Protein AF-A0A1Y1NEK1-F1 (afdb_monomer_lite)

pLDDT: mean 82.92, std 9.32, range [54.56, 93.94]

Secondary structure (DSSP, 8-state):
-BTTB-----SSHHHHHHHHHHHH--HHHHHHTGGGT--TTS---S----TTS----------HHHH-SHHHH--SPP-S--B-------S--TTS---SSS----------------PPPHHHHHHHHHHHHTT---------------SS--SSS------PPPS-TT--

Radius of gyration: 20.72 Å; chains: 1; bounding box: 56×34×65 Å

Structure (mmCIF, N/CA/C/O backbone):
data_AF-A0A1Y1NEK1-F1
#
_entry.id   AF-A0A1Y1NEK1-F1
#
loop_
_atom_site.group_PDB
_atom_site.id
_atom_site.type_symbol
_atom_site.label_atom_id
_atom_site.label_alt_id
_atom_site.label_comp_id
_atom_site.label_asym_id
_atom_site.label_entity_id
_atom_site.label_seq_id
_atom_site.pdbx_PDB_ins_code
_atom_site.Cartn_x
_atom_site.Cartn_y
_atom_site.Cartn_z
_atom_site.occupancy
_atom_site.B_iso_or_equiv
_atom_site.auth_seq_id
_atom_site.auth_comp_id
_atom_site.auth_asym_id
_atom_site.auth_atom_id
_atom_site.pdbx_PDB_model_num
ATOM 1 N N . GLU A 1 1 ? -5.662 -9.880 5.089 1.00 88.50 1 GLU A N 1
ATOM 2 C CA . GLU A 1 1 ? -6.793 -10.573 5.739 1.00 88.50 1 GLU A CA 1
ATOM 3 C C . GLU A 1 1 ? -6.920 -10.101 7.176 1.00 88.50 1 GLU A C 1
ATOM 5 O O . GLU A 1 1 ? -5.914 -9.738 7.784 1.00 88.50 1 GLU A O 1
ATOM 10 N N . LEU A 1 2 ? -8.144 -10.067 7.696 1.00 89.31 2 LEU A N 1
ATOM 11 C CA . LEU A 1 2 ? -8.441 -9.746 9.090 1.00 89.31 2 LEU A CA 1
ATOM 12 C C . LEU A 1 2 ? -9.336 -10.848 9.652 1.00 89.31 2 LEU A C 1
ATOM 14 O O . LEU A 1 2 ? -10.391 -11.126 9.091 1.00 89.31 2 LEU A O 1
ATOM 18 N N . GLY A 1 3 ? -8.908 -11.500 10.733 1.00 88.50 3 GLY A N 1
ATOM 19 C CA . GLY A 1 3 ? -9.665 -12.590 11.360 1.00 88.50 3 GLY A CA 1
ATOM 20 C C . GLY A 1 3 ? -9.965 -13.767 10.424 1.00 88.50 3 GLY A C 1
ATOM 21 O O . GLY A 1 3 ? -11.018 -14.378 10.551 1.00 88.50 3 GLY A O 1
ATOM 22 N N . GLY A 1 4 ? -9.081 -14.053 9.461 1.00 88.56 4 GLY A N 1
ATOM 23 C CA . GLY A 1 4 ? -9.277 -15.100 8.448 1.00 88.56 4 GLY A CA 1
ATOM 24 C C . GLY A 1 4 ? -10.199 -14.708 7.288 1.00 88.56 4 GLY A C 1
ATOM 25 O O . GLY A 1 4 ? -10.402 -15.505 6.377 1.00 88.56 4 GLY A O 1
ATOM 26 N N . GLN A 1 5 ? -10.740 -13.485 7.286 1.00 87.81 5 GLN A N 1
ATOM 27 C CA . GLN A 1 5 ? -11.521 -12.964 6.172 1.00 87.81 5 GLN A CA 1
ATOM 28 C C . GLN A 1 5 ? -10.641 -12.113 5.253 1.00 87.81 5 GLN A C 1
ATOM 30 O O . GLN A 1 5 ? -9.870 -11.247 5.688 1.00 87.81 5 GLN A O 1
ATOM 35 N N . LYS A 1 6 ? -10.782 -12.336 3.948 1.00 88.75 6 LYS A N 1
ATOM 36 C CA . LYS A 1 6 ? -10.181 -11.489 2.920 1.00 88.75 6 LYS A CA 1
ATOM 37 C C . LYS A 1 6 ? -10.863 -10.122 2.928 1.00 88.75 6 LYS A C 1
ATOM 39 O O . LYS A 1 6 ? -12.085 -10.051 2.887 1.00 88.75 6 LYS A O 1
ATOM 44 N N . VAL A 1 7 ? -10.053 -9.068 3.022 1.00 88.19 7 VAL A N 1
ATOM 45 C CA . VAL A 1 7 ? -10.512 -7.668 3.121 1.00 88.19 7 VAL A CA 1
ATOM 46 C C . VAL A 1 7 ? -10.191 -6.885 1.854 1.00 88.19 7 VAL A C 1
ATOM 48 O O . VAL A 1 7 ? -10.974 -6.041 1.445 1.00 88.19 7 VAL A O 1
ATOM 51 N N . ASP A 1 8 ? -9.040 -7.160 1.244 1.00 88.94 8 ASP A N 1
ATOM 52 C CA . ASP A 1 8 ? -8.589 -6.495 0.027 1.00 88.94 8 ASP A CA 1
ATOM 53 C C . ASP A 1 8 ? -7.605 -7.414 -0.713 1.00 88.94 8 ASP A C 1
ATOM 55 O O . ASP A 1 8 ? -6.878 -8.195 -0.083 1.00 88.94 8 ASP A O 1
ATOM 59 N N . VAL A 1 9 ? -7.596 -7.327 -2.042 1.00 88.44 9 VAL A N 1
ATOM 60 C CA . VAL A 1 9 ? -6.673 -8.023 -2.939 1.00 88.44 9 VAL A CA 1
ATOM 61 C C . VAL A 1 9 ? -6.291 -7.082 -4.070 1.00 88.44 9 VAL A C 1
ATOM 63 O O . VAL A 1 9 ? -7.136 -6.628 -4.834 1.00 88.44 9 VAL A O 1
ATOM 66 N N . CYS A 1 10 ? -4.988 -6.878 -4.238 1.00 88.06 10 CYS A N 1
ATOM 67 C CA . CYS A 1 10 ? -4.444 -6.096 -5.336 1.00 88.06 10 CYS A CA 1
ATOM 68 C C . CYS A 1 10 ? -3.619 -7.003 -6.253 1.00 88.06 10 CYS A C 1
ATOM 70 O O . CYS A 1 10 ? -2.626 -7.598 -5.828 1.00 88.06 10 CYS A O 1
ATOM 72 N N . ARG A 1 11 ? -4.048 -7.132 -7.514 1.00 87.75 11 ARG A N 1
ATOM 73 C CA . ARG A 1 11 ? -3.255 -7.769 -8.574 1.00 87.75 11 ARG A CA 1
ATOM 74 C C . ARG A 1 11 ? -2.402 -6.712 -9.263 1.00 87.75 11 ARG A C 1
ATOM 76 O O . ARG A 1 11 ? -2.873 -5.602 -9.497 1.00 87.75 11 ARG A O 1
ATOM 83 N N . ASN A 1 12 ? -1.167 -7.083 -9.603 1.00 88.19 12 ASN A N 1
ATOM 84 C CA . ASN A 1 12 ? -0.187 -6.206 -10.249 1.00 88.19 12 ASN A CA 1
ATOM 85 C C . ASN A 1 12 ? -0.087 -4.836 -9.551 1.00 88.19 12 ASN A C 1
ATOM 87 O O . ASN A 1 12 ? -0.357 -3.807 -10.176 1.00 88.19 12 ASN A O 1
ATOM 91 N N . PRO A 1 13 ? 0.274 -4.806 -8.251 1.00 89.00 13 PRO A N 1
ATOM 92 C CA . PRO A 1 13 ? 0.198 -3.595 -7.440 1.00 89.00 13 PRO A CA 1
ATOM 93 C C . PRO A 1 13 ? 1.016 -2.440 -8.022 1.00 89.00 13 PRO A C 1
ATOM 95 O O . PRO A 1 13 ? 0.566 -1.307 -7.961 1.00 89.00 13 PRO A O 1
ATOM 98 N N . GLY A 1 14 ? 2.155 -2.707 -8.672 1.00 87.75 14 GLY A N 1
ATOM 99 C CA . GLY A 1 14 ? 2.936 -1.662 -9.344 1.00 87.75 14 GLY A CA 1
ATOM 100 C C . GLY A 1 14 ? 2.145 -0.907 -10.420 1.00 87.75 14 GLY A C 1
ATOM 101 O O . GLY A 1 14 ? 2.126 0.321 -10.415 1.00 87.75 14 GLY A O 1
ATOM 102 N N . ILE A 1 15 ? 1.437 -1.622 -11.301 1.00 87.94 15 ILE A N 1
ATOM 103 C CA . ILE A 1 15 ? 0.659 -1.021 -12.398 1.00 87.94 15 ILE A CA 1
ATOM 104 C C . ILE A 1 15 ? -0.592 -0.336 -11.845 1.00 87.94 15 ILE A C 1
ATOM 106 O O . ILE A 1 15 ? -0.817 0.848 -12.099 1.00 87.94 15 ILE A O 1
ATOM 110 N N . THR A 1 16 ? -1.385 -1.061 -11.054 1.00 89.25 16 THR A N 1
ATOM 111 C CA . THR A 1 16 ? -2.653 -0.564 -10.504 1.00 89.25 16 THR A CA 1
ATOM 112 C C . THR A 1 16 ? -2.442 0.687 -9.651 1.00 89.25 16 THR A C 1
ATOM 114 O O . THR A 1 16 ? -3.124 1.696 -9.841 1.00 89.25 16 THR A O 1
ATOM 117 N N . SER A 1 17 ? -1.460 0.663 -8.746 1.00 89.12 17 SER A N 1
ATOM 118 C CA . SER A 1 17 ? -1.153 1.801 -7.882 1.00 89.12 17 SER A CA 1
ATOM 119 C C . SER A 1 17 ? -0.562 2.981 -8.657 1.00 89.12 17 SER A C 1
ATOM 121 O O . SER A 1 17 ? -0.838 4.128 -8.301 1.00 89.12 17 SER A O 1
ATOM 123 N N . SER A 1 18 ? 0.184 2.730 -9.740 1.00 88.94 18 SER A N 1
ATOM 124 C CA . SER A 1 18 ? 0.690 3.796 -10.614 1.00 88.94 18 SER A CA 1
ATOM 125 C C . SER A 1 18 ? -0.435 4.492 -11.379 1.00 88.94 18 SER A C 1
ATOM 127 O O . SER A 1 18 ? -0.510 5.719 -11.371 1.00 88.94 18 SER A O 1
ATOM 129 N N . LEU A 1 19 ? -1.351 3.731 -11.990 1.00 90.06 19 LEU A N 1
ATOM 130 C CA . LEU A 1 19 ? -2.522 4.285 -12.679 1.00 90.06 19 LEU A CA 1
ATOM 131 C C . LEU A 1 19 ? -3.396 5.104 -11.726 1.00 90.06 19 LEU A C 1
ATOM 133 O O . LEU A 1 19 ? -3.783 6.225 -12.051 1.00 90.06 19 LEU A O 1
ATOM 137 N N . LYS A 1 20 ? -3.640 4.579 -10.518 1.00 88.44 20 LYS A N 1
ATOM 138 C CA . LYS A 1 20 ? -4.310 5.323 -9.449 1.00 88.44 20 LYS A CA 1
ATOM 139 C C . LYS A 1 20 ? -3.571 6.629 -9.155 1.00 88.44 20 LYS A C 1
ATOM 141 O O . LYS A 1 20 ? -4.190 7.687 -9.164 1.00 88.44 20 LYS A O 1
ATOM 146 N N . GLY A 1 21 ? -2.254 6.562 -8.950 1.00 90.44 21 GLY A N 1
ATOM 147 C CA . GLY A 1 21 ? -1.413 7.720 -8.655 1.00 90.44 21 GLY A CA 1
ATOM 148 C C . GLY A 1 21 ? -1.533 8.835 -9.695 1.00 90.44 21 GLY A C 1
ATOM 149 O O . GLY A 1 21 ? -1.654 9.997 -9.315 1.00 90.44 21 GLY A O 1
ATOM 150 N N . TYR A 1 22 ? -1.593 8.497 -10.987 1.00 90.00 22 TYR A N 1
ATOM 151 C CA . TYR A 1 22 ? -1.719 9.488 -12.067 1.00 90.00 22 TYR A CA 1
ATOM 152 C C . TYR A 1 22 ? -3.023 10.281 -11.995 1.00 90.00 22 TYR A C 1
ATOM 154 O O . TYR A 1 22 ? -3.051 11.451 -12.364 1.00 90.00 22 TYR A O 1
ATOM 162 N N . ILE A 1 23 ? -4.094 9.644 -11.528 1.00 89.31 23 ILE A N 1
ATOM 163 C CA . ILE A 1 23 ? -5.434 10.229 -11.504 1.00 89.31 23 ILE A CA 1
ATOM 164 C C . ILE A 1 23 ? -5.713 10.907 -10.157 1.00 89.31 23 ILE A C 1
ATOM 166 O O . ILE A 1 23 ? -6.396 11.928 -10.115 1.00 89.31 23 ILE A O 1
ATOM 170 N N . SER A 1 24 ? -5.215 10.346 -9.050 1.00 89.69 24 SER A N 1
ATOM 171 C CA . SER A 1 24 ? -5.631 10.750 -7.703 1.00 89.69 24 SER A CA 1
ATOM 172 C C . SER A 1 24 ? -4.628 11.613 -6.945 1.00 89.69 24 SER A C 1
ATOM 174 O O . SER A 1 24 ? -5.021 12.263 -5.980 1.00 89.69 24 SER A O 1
ATOM 176 N N . TYR A 1 25 ? -3.337 11.585 -7.290 1.00 91.31 25 TYR A N 1
ATOM 177 C CA . TYR A 1 25 ? -2.334 12.269 -6.476 1.00 91.31 25 TYR A CA 1
ATOM 178 C C . TYR A 1 25 ? -2.336 13.778 -6.663 1.00 91.31 25 TYR A C 1
ATOM 180 O O . TYR A 1 25 ? -2.237 14.308 -7.767 1.00 91.31 25 TYR A O 1
ATOM 188 N N . THR A 1 26 ? -2.340 14.481 -5.532 1.00 92.94 26 THR A N 1
ATOM 189 C CA . THR A 1 26 ? -1.995 15.903 -5.500 1.00 92.94 26 THR A CA 1
ATOM 190 C C . THR A 1 26 ? -0.518 16.109 -5.850 1.00 92.94 26 THR A C 1
ATOM 192 O O . THR A 1 26 ? 0.303 15.198 -5.724 1.00 92.94 26 THR A O 1
ATOM 195 N N . SER A 1 27 ? -0.131 17.334 -6.225 1.00 90.31 27 SER A N 1
ATOM 196 C CA . SER A 1 27 ? 1.283 17.657 -6.490 1.00 90.31 27 SER A CA 1
ATOM 197 C C . SER A 1 27 ? 2.191 17.325 -5.295 1.00 90.31 27 SER A C 1
ATOM 199 O O . SER A 1 27 ? 3.298 16.819 -5.475 1.00 90.31 27 SER A O 1
ATOM 201 N N . THR A 1 28 ? 1.708 17.540 -4.068 1.00 91.69 28 THR A N 1
ATOM 202 C CA . THR A 1 28 ? 2.441 17.217 -2.836 1.00 91.69 28 THR A CA 1
ATOM 203 C C . THR A 1 28 ? 2.601 15.713 -2.639 1.00 91.69 28 THR A C 1
ATOM 205 O O . THR A 1 28 ? 3.702 15.256 -2.340 1.00 91.69 28 THR A O 1
ATOM 208 N N . GLU A 1 29 ? 1.536 14.931 -2.825 1.00 90.69 29 GLU A N 1
ATOM 209 C CA . GLU A 1 29 ? 1.613 13.469 -2.715 1.00 90.69 29 GLU A CA 1
ATOM 210 C C . GLU A 1 29 ? 2.513 12.875 -3.795 1.00 90.69 29 GLU A C 1
ATOM 212 O O . GLU A 1 29 ? 3.350 12.034 -3.488 1.00 90.69 29 GLU A O 1
ATOM 217 N N . SER A 1 30 ? 2.407 13.376 -5.027 1.00 89.62 30 SER A N 1
ATOM 218 C CA . SER A 1 30 ? 3.270 12.996 -6.145 1.00 89.62 30 SER A CA 1
ATOM 219 C C . SER A 1 30 ? 4.751 13.216 -5.805 1.00 89.62 30 SER A C 1
ATOM 221 O O . SER A 1 30 ? 5.550 12.286 -5.888 1.00 89.62 30 SER A O 1
ATOM 223 N N . LYS A 1 31 ? 5.122 14.400 -5.295 1.00 87.94 31 LYS A N 1
ATOM 224 C CA . LYS A 1 31 ? 6.491 14.666 -4.809 1.00 87.94 31 LYS A CA 1
ATOM 225 C C . LYS A 1 31 ? 6.899 13.717 -3.681 1.00 87.94 31 LYS A C 1
ATOM 227 O O . LYS A 1 31 ? 8.005 13.190 -3.686 1.00 87.94 31 LYS A O 1
ATOM 232 N N . GLY A 1 32 ? 5.994 13.467 -2.737 1.00 87.88 32 GLY A N 1
ATOM 233 C CA . GLY A 1 32 ? 6.234 12.571 -1.609 1.00 87.88 32 GLY A CA 1
ATOM 234 C C . GLY A 1 32 ? 6.413 11.101 -1.992 1.00 87.88 32 GLY A C 1
ATOM 235 O O . GLY A 1 32 ? 6.917 10.348 -1.171 1.00 87.88 32 GLY A O 1
ATOM 236 N N . MET A 1 33 ? 6.006 10.683 -3.195 1.00 88.50 33 MET A N 1
ATOM 237 C CA . MET A 1 33 ? 6.179 9.314 -3.696 1.00 88.50 33 MET A CA 1
ATOM 238 C C . MET A 1 33 ? 7.455 9.134 -4.527 1.00 88.50 33 MET A C 1
ATOM 240 O O . MET A 1 33 ? 7.761 8.011 -4.926 1.00 88.50 33 MET A O 1
ATOM 244 N N . GLN A 1 34 ? 8.228 10.198 -4.778 1.00 85.44 34 GLN A N 1
ATOM 245 C CA . GLN A 1 34 ? 9.429 10.123 -5.617 1.00 85.44 34 GLN A CA 1
ATOM 246 C C . GLN A 1 34 ? 10.454 9.104 -5.113 1.00 85.44 34 GLN A C 1
ATOM 248 O O . GLN A 1 34 ? 11.121 8.496 -5.938 1.00 85.44 34 GLN A O 1
ATOM 253 N N . HIS A 1 35 ? 10.551 8.842 -3.804 1.00 81.25 35 HIS A N 1
ATOM 254 C CA . HIS A 1 35 ? 11.438 7.812 -3.227 1.00 81.25 35 HIS A CA 1
ATOM 255 C C . HIS A 1 35 ? 10.985 6.364 -3.493 1.00 81.25 35 HIS A C 1
ATOM 257 O O . HIS A 1 35 ? 11.625 5.418 -3.037 1.00 81.25 35 HIS A O 1
ATOM 263 N N . LEU A 1 36 ? 9.849 6.177 -4.167 1.00 82.44 36 LEU A N 1
ATOM 264 C CA . LEU A 1 36 ? 9.334 4.880 -4.614 1.00 82.44 36 LEU A CA 1
ATOM 265 C C . LEU A 1 36 ? 9.543 4.649 -6.112 1.00 82.44 36 LEU A C 1
ATOM 267 O O . LEU A 1 36 ? 9.041 3.666 -6.647 1.00 82.44 36 LEU A O 1
ATOM 271 N N . GLY A 1 37 ? 10.239 5.554 -6.803 1.00 82.12 37 GLY A N 1
ATOM 272 C CA . GLY A 1 37 ? 10.345 5.527 -8.264 1.00 82.12 37 GLY A CA 1
ATOM 273 C C . GLY A 1 37 ? 9.171 6.192 -8.978 1.00 82.12 37 GLY A C 1
ATOM 274 O O . GLY A 1 37 ? 9.094 6.132 -10.201 1.00 82.12 37 GLY A O 1
ATOM 275 N N . TRP A 1 38 ? 8.266 6.852 -8.249 1.00 86.06 38 TRP A N 1
ATOM 276 C CA . TRP A 1 38 ? 7.189 7.628 -8.857 1.00 86.06 38 TRP A CA 1
ATOM 277 C C . TRP A 1 38 ? 7.751 8.884 -9.538 1.00 86.06 38 TRP A C 1
ATOM 279 O O . TRP A 1 38 ? 8.185 9.825 -8.870 1.00 86.06 38 TRP A O 1
ATOM 289 N N . SER A 1 39 ? 7.740 8.895 -10.871 1.00 83.38 39 SER A N 1
ATOM 290 C CA . SER A 1 39 ? 8.319 9.974 -11.676 1.00 83.38 39 SER A CA 1
ATOM 291 C C . SER A 1 39 ? 7.459 10.276 -12.912 1.00 83.38 39 SER A C 1
ATOM 293 O O . SER A 1 39 ? 7.799 9.874 -14.022 1.00 83.38 39 SER A O 1
ATOM 295 N N . PRO A 1 40 ? 6.322 10.977 -12.750 1.00 81.25 40 PRO A N 1
ATOM 296 C CA . PRO A 1 40 ? 5.401 11.258 -13.855 1.00 81.25 40 PRO A CA 1
ATOM 297 C C . PRO A 1 40 ? 5.997 12.186 -14.930 1.00 81.25 40 PRO A C 1
ATOM 299 O O . PRO A 1 40 ? 5.451 12.281 -16.024 1.00 81.25 40 PRO A O 1
ATOM 302 N N . THR A 1 41 ? 7.106 12.873 -14.630 1.00 78.06 41 THR A N 1
ATOM 303 C CA . THR A 1 41 ? 7.796 13.814 -15.528 1.00 78.06 41 THR A CA 1
ATOM 304 C C . THR A 1 41 ? 9.211 13.365 -15.922 1.00 78.06 41 THR A C 1
ATOM 306 O O . THR A 1 41 ? 9.971 14.182 -16.426 1.00 78.06 41 THR A O 1
ATOM 309 N N . ASN A 1 42 ? 9.556 12.077 -15.752 1.00 64.31 42 ASN A N 1
ATOM 310 C CA . ASN A 1 42 ? 10.840 11.472 -16.158 1.00 64.31 42 ASN A CA 1
ATOM 311 C C . ASN A 1 42 ? 12.101 12.094 -15.516 1.00 64.31 42 ASN A C 1
ATOM 313 O O . ASN A 1 42 ? 13.052 12.437 -16.214 1.00 64.31 42 ASN A O 1
ATOM 317 N N . GLU A 1 43 ? 12.147 12.198 -14.186 1.00 56.91 43 GLU A N 1
ATOM 318 C CA . GLU A 1 43 ? 13.273 12.835 -13.477 1.00 56.91 43 GLU A CA 1
ATOM 319 C C . GLU A 1 43 ? 13.954 12.003 -12.376 1.00 56.91 43 GLU A C 1
ATOM 321 O O . GLU A 1 43 ? 14.820 12.533 -11.684 1.00 56.91 43 GLU A O 1
ATOM 326 N N . SER A 1 44 ? 13.663 10.709 -12.177 1.00 54.56 44 SER A N 1
ATOM 327 C CA . SER A 1 44 ? 14.426 9.972 -11.150 1.00 54.56 44 SER A CA 1
ATOM 328 C C . SER A 1 44 ? 14.557 8.463 -11.339 1.00 54.56 44 SER A C 1
ATOM 330 O O . SER A 1 44 ? 13.607 7.693 -11.217 1.00 54.56 44 SER A O 1
ATOM 332 N N . VAL A 1 45 ? 15.809 8.037 -11.517 1.00 58.44 45 VAL A N 1
ATOM 333 C CA . VAL A 1 45 ? 16.272 6.675 -11.236 1.00 58.44 45 VAL A CA 1
ATOM 334 C C . VAL A 1 45 ? 16.494 6.566 -9.724 1.00 58.44 45 VAL A C 1
ATOM 336 O O . VAL A 1 45 ? 17.199 7.391 -9.148 1.00 58.44 45 VAL A O 1
ATOM 339 N N . GLN A 1 46 ? 15.893 5.570 -9.064 1.00 63.50 46 GLN A N 1
ATOM 340 C CA . GLN A 1 46 ? 16.036 5.393 -7.607 1.00 63.50 46 GLN A CA 1
ATOM 341 C C . GLN A 1 46 ? 17.450 4.985 -7.197 1.00 63.50 46 GLN A C 1
ATOM 343 O O . GLN A 1 46 ? 17.972 5.434 -6.180 1.00 63.50 46 GLN A O 1
ATOM 348 N N . VAL A 1 47 ? 18.058 4.098 -7.981 1.00 69.94 47 VAL A N 1
ATOM 349 C CA . VAL A 1 47 ? 19.382 3.544 -7.719 1.00 69.94 47 VAL A CA 1
ATOM 350 C C . VAL A 1 47 ? 20.077 3.377 -9.054 1.00 69.94 47 VAL A C 1
ATOM 352 O O . VAL A 1 47 ? 19.595 2.638 -9.908 1.00 69.94 47 VAL A O 1
ATOM 355 N N . ASP A 1 48 ? 21.214 4.044 -9.220 1.00 69.94 48 ASP A N 1
ATOM 356 C CA . ASP A 1 48 ? 22.101 3.770 -10.342 1.00 69.94 48 ASP A CA 1
ATOM 357 C C . ASP A 1 48 ? 23.002 2.573 -9.997 1.00 69.94 48 ASP A C 1
ATOM 359 O O . ASP A 1 48 ? 23.708 2.562 -8.975 1.00 69.94 48 ASP A O 1
ATOM 363 N N . TYR A 1 49 ? 22.936 1.539 -10.833 1.00 69.19 49 TYR A N 1
ATOM 364 C CA . TYR A 1 49 ? 23.741 0.330 -10.727 1.00 69.19 49 TYR A CA 1
ATOM 365 C C . TYR A 1 49 ? 24.667 0.230 -11.937 1.00 69.19 49 TYR A C 1
ATOM 367 O O . TYR A 1 49 ? 24.229 0.188 -13.084 1.00 69.19 49 TYR A O 1
ATOM 375 N N . ASN A 1 50 ? 25.964 0.105 -11.666 1.00 67.56 50 ASN A N 1
ATOM 376 C CA . ASN A 1 50 ? 26.981 -0.167 -12.673 1.00 67.56 50 ASN A CA 1
ATOM 377 C C . ASN A 1 50 ? 27.733 -1.435 -12.265 1.00 67.56 50 ASN A C 1
ATOM 379 O O . ASN A 1 50 ? 28.057 -1.592 -11.090 1.00 67.56 50 ASN A O 1
ATOM 383 N N . LYS A 1 51 ? 28.073 -2.299 -13.228 1.00 65.12 51 LYS A N 1
ATOM 384 C CA . LYS A 1 51 ? 28.863 -3.527 -13.021 1.00 65.12 51 LYS A CA 1
ATOM 385 C C . LYS A 1 51 ? 30.224 -3.280 -12.344 1.00 65.12 51 LYS A C 1
ATOM 387 O O . LYS A 1 51 ? 30.805 -4.214 -11.797 1.00 65.12 51 LYS A O 1
ATOM 392 N N . SER A 1 52 ? 30.733 -2.043 -12.346 1.00 69.31 52 SER A N 1
ATOM 393 C CA . SER A 1 52 ? 31.915 -1.642 -11.566 1.00 69.31 52 SER A CA 1
ATOM 394 C C . SER A 1 52 ? 31.670 -1.587 -10.047 1.00 69.31 52 SER A C 1
ATOM 396 O O . SER A 1 52 ? 32.601 -1.795 -9.272 1.00 69.31 52 SER A O 1
ATOM 398 N N . ASN A 1 53 ? 30.423 -1.372 -9.612 1.00 62.88 53 ASN A N 1
ATOM 399 C CA . ASN A 1 53 ? 29.968 -1.413 -8.223 1.00 62.88 53 ASN A CA 1
ATOM 400 C C . ASN A 1 53 ? 29.227 -2.731 -7.967 1.00 62.88 53 ASN A C 1
ATOM 402 O O . ASN A 1 53 ? 28.054 -2.881 -8.298 1.00 62.88 53 ASN A O 1
ATOM 406 N N . LYS A 1 54 ? 29.923 -3.693 -7.358 1.00 71.69 54 LYS A N 1
ATOM 407 C CA . LYS A 1 54 ? 29.476 -5.091 -7.245 1.00 71.69 54 LYS A CA 1
ATOM 408 C C . LYS A 1 54 ? 28.167 -5.300 -6.466 1.00 71.69 54 LYS A C 1
ATOM 410 O O . LYS A 1 54 ? 27.527 -6.323 -6.677 1.00 71.69 54 LYS A O 1
ATOM 415 N N . GLU A 1 55 ? 27.747 -4.353 -5.624 1.00 79.19 55 GLU A N 1
ATOM 416 C CA . GLU A 1 55 ? 26.486 -4.428 -4.875 1.00 79.19 55 GLU A CA 1
ATOM 417 C C . GLU A 1 55 ? 25.974 -3.027 -4.496 1.00 79.19 55 GLU A C 1
ATOM 419 O O . GLU A 1 55 ? 26.756 -2.115 -4.205 1.00 79.19 55 GLU A O 1
ATOM 424 N N . LYS A 1 56 ? 24.650 -2.842 -4.506 1.00 83.62 56 LYS A N 1
ATOM 425 C CA . LYS A 1 56 ? 23.967 -1.634 -4.031 1.00 83.62 56 LYS A CA 1
ATOM 426 C C . LYS A 1 56 ? 22.789 -2.043 -3.160 1.00 83.62 56 LYS A C 1
ATOM 428 O O . LYS A 1 56 ? 22.068 -2.982 -3.484 1.00 83.62 56 LYS A O 1
ATOM 433 N N . HIS A 1 57 ? 22.573 -1.295 -2.087 1.00 84.81 57 HIS A N 1
ATOM 434 C CA . HIS A 1 57 ? 21.430 -1.485 -1.207 1.00 84.81 57 HIS A CA 1
ATOM 435 C C . HIS A 1 57 ? 20.472 -0.313 -1.344 1.00 84.81 57 HIS A C 1
ATOM 437 O O . HIS A 1 57 ? 20.895 0.836 -1.481 1.00 84.81 57 HIS A O 1
ATOM 443 N N . PHE A 1 58 ? 19.182 -0.608 -1.259 1.00 85.06 58 PHE A N 1
ATOM 444 C CA . PHE A 1 58 ? 18.137 0.400 -1.205 1.00 85.06 58 PHE A CA 1
ATOM 445 C C . PHE A 1 58 ? 17.097 0.024 -0.159 1.00 85.06 58 PHE A C 1
ATOM 447 O O . PHE A 1 58 ? 17.019 -1.111 0.312 1.00 85.06 58 PHE A O 1
ATOM 454 N N . THR A 1 59 ? 16.306 1.004 0.252 1.00 88.00 59 THR A N 1
ATOM 455 C CA . THR A 1 59 ? 15.186 0.801 1.165 1.00 88.00 59 THR A CA 1
ATOM 456 C C . THR A 1 59 ? 14.046 1.683 0.705 1.00 88.00 59 THR A C 1
ATOM 458 O O . THR A 1 59 ? 14.227 2.879 0.504 1.00 88.00 59 THR A O 1
ATOM 461 N N . VAL A 1 60 ? 12.870 1.081 0.556 1.00 87.56 60 VAL A N 1
ATOM 462 C CA . VAL A 1 60 ? 11.648 1.772 0.151 1.00 87.56 60 VAL A CA 1
ATOM 463 C C . VAL A 1 60 ? 10.585 1.619 1.229 1.00 87.56 60 VAL A C 1
ATOM 465 O O . VAL A 1 60 ? 10.506 0.597 1.911 1.00 87.56 60 VAL A O 1
ATOM 468 N N . CYS A 1 61 ? 9.761 2.651 1.390 1.00 90.06 61 CYS A N 1
ATOM 469 C CA . CYS A 1 61 ? 8.634 2.652 2.316 1.00 90.06 61 CYS A CA 1
ATOM 470 C C . CYS A 1 61 ? 7.364 2.988 1.542 1.00 90.06 61 CYS A C 1
ATOM 472 O O . CYS A 1 61 ? 7.136 4.154 1.207 1.00 90.06 61 CYS A O 1
ATOM 474 N N . ILE A 1 62 ? 6.572 1.960 1.236 1.00 90.81 62 ILE A N 1
ATOM 475 C CA . ILE A 1 62 ? 5.353 2.090 0.439 1.00 90.81 62 ILE A CA 1
ATOM 476 C C . ILE A 1 62 ? 4.159 2.281 1.386 1.00 90.81 62 ILE A C 1
ATOM 478 O O . ILE A 1 62 ? 3.898 1.399 2.211 1.00 90.81 62 ILE A O 1
ATOM 482 N N . PRO A 1 63 ? 3.411 3.397 1.296 1.00 91.75 63 PRO A N 1
ATOM 483 C CA . PRO A 1 63 ? 2.189 3.566 2.072 1.00 91.75 63 PRO A CA 1
ATOM 484 C C . PRO A 1 63 ? 1.165 2.486 1.717 1.00 91.75 63 PRO A C 1
ATOM 486 O O . PRO A 1 63 ? 0.868 2.280 0.544 1.00 91.75 63 PRO A O 1
ATOM 489 N N . LEU A 1 64 ? 0.545 1.847 2.712 1.00 90.81 64 LEU A N 1
ATOM 490 C CA . LEU A 1 64 ? -0.448 0.797 2.444 1.00 90.81 64 LEU A CA 1
ATOM 491 C C . LEU A 1 64 ? -1.656 1.311 1.646 1.00 90.81 64 LEU A C 1
ATOM 493 O O . LEU A 1 64 ? -2.160 0.578 0.803 1.00 90.81 64 LEU A O 1
ATOM 497 N N . LYS A 1 65 ? -2.049 2.584 1.823 1.00 89.31 65 LYS A N 1
ATOM 498 C CA . LYS A 1 65 ? -3.099 3.255 1.024 1.00 89.31 65 LYS A CA 1
ATOM 499 C C . LYS A 1 65 ? -2.783 3.354 -0.477 1.00 89.31 65 LYS A C 1
ATOM 501 O O . LYS A 1 65 ? -3.674 3.608 -1.288 1.00 89.31 65 LYS A O 1
ATOM 506 N N . HIS A 1 66 ? -1.508 3.211 -0.848 1.00 89.06 66 HIS A N 1
ATOM 507 C CA . HIS A 1 66 ? -1.093 3.191 -2.247 1.00 89.06 66 HIS A CA 1
ATOM 508 C C . HIS A 1 66 ? -1.491 1.872 -2.916 1.00 89.06 66 HIS A C 1
ATOM 510 O O . HIS A 1 66 ? -1.906 1.879 -4.071 1.00 89.06 66 HIS A O 1
ATOM 516 N N . ILE A 1 67 ? -1.403 0.759 -2.181 1.00 89.94 67 ILE A N 1
ATOM 517 C CA . ILE A 1 67 ? -1.630 -0.601 -2.691 1.00 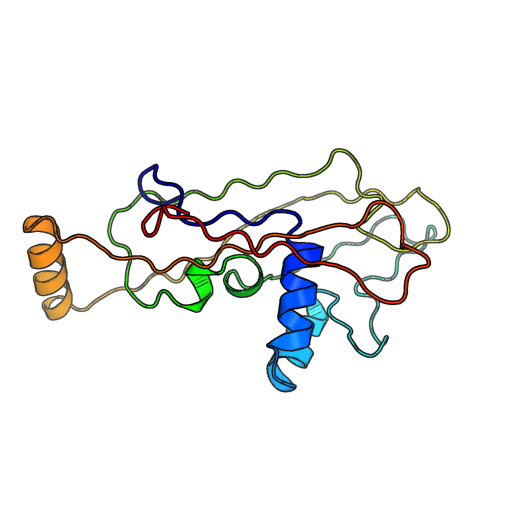89.94 67 ILE A CA 1
ATOM 518 C C . ILE A 1 67 ? -3.065 -1.073 -2.430 1.00 89.94 67 ILE A C 1
ATOM 520 O O . ILE A 1 67 ? -3.686 -1.657 -3.313 1.00 89.94 67 ILE A O 1
ATOM 524 N N . PHE A 1 68 ? -3.575 -0.829 -1.223 1.00 88.94 68 PHE A N 1
ATOM 525 C CA . PHE A 1 68 ? -4.849 -1.350 -0.734 1.00 88.94 68 PHE A CA 1
ATOM 526 C C . PHE A 1 68 ? -5.874 -0.223 -0.614 1.00 88.94 68 PHE A C 1
ATOM 528 O O . PHE A 1 68 ? -5.639 0.771 0.081 1.00 88.94 68 PHE A O 1
ATOM 535 N N . GLY A 1 69 ? -7.025 -0.396 -1.262 1.00 86.69 69 GLY A N 1
ATOM 536 C CA . GLY A 1 69 ? -8.148 0.532 -1.183 1.00 86.69 69 GLY A CA 1
ATOM 537 C C . GLY A 1 69 ? -8.757 0.577 0.217 1.00 86.69 69 GLY A C 1
ATOM 538 O O . GLY A 1 69 ? -9.086 1.655 0.706 1.00 86.69 69 GLY A O 1
ATOM 539 N N . SER A 1 70 ? -8.810 -0.557 0.925 1.00 87.38 70 SER A N 1
ATOM 540 C CA . SER A 1 70 ? -9.349 -0.589 2.293 1.00 87.38 70 SER A CA 1
ATOM 541 C C . SER A 1 70 ? -8.565 0.319 3.250 1.00 87.38 70 SER A C 1
ATOM 543 O O . SER A 1 70 ? -9.130 0.885 4.180 1.00 87.38 70 SER A O 1
ATOM 545 N N . MET A 1 71 ? -7.259 0.490 3.016 1.00 89.06 71 MET A N 1
ATOM 546 C CA . MET A 1 71 ? -6.358 1.296 3.854 1.00 89.06 71 MET A CA 1
ATOM 547 C C . MET A 1 71 ? -6.414 2.797 3.541 1.00 89.06 71 MET A C 1
ATOM 549 O O . MET A 1 71 ? -5.777 3.595 4.226 1.00 89.06 71 MET A O 1
ATOM 553 N N . GLU A 1 72 ? -7.145 3.189 2.501 1.00 87.06 72 GLU A N 1
ATOM 554 C CA . GLU A 1 72 ? -7.386 4.587 2.154 1.00 87.06 72 GLU A CA 1
ATOM 555 C C . GLU A 1 72 ? -8.603 5.155 2.892 1.00 87.06 72 GLU A C 1
ATOM 557 O O . GLU A 1 72 ? -8.561 6.284 3.384 1.00 87.06 72 GLU A O 1
ATOM 562 N N . ASP A 1 73 ? -9.668 4.359 3.013 1.00 85.88 73 ASP A N 1
ATOM 563 C CA . ASP A 1 73 ? -10.950 4.824 3.550 1.00 85.88 73 ASP A CA 1
ATOM 564 C C . ASP A 1 73 ? -11.193 4.420 5.004 1.00 85.88 73 ASP A C 1
ATOM 566 O O . ASP A 1 73 ? -11.918 5.105 5.732 1.00 85.88 73 ASP A O 1
ATOM 570 N N . TYR A 1 74 ? -10.620 3.301 5.450 1.00 89.31 74 TYR A N 1
ATOM 571 C CA . TYR A 1 74 ? -10.899 2.779 6.778 1.00 89.31 74 TYR A CA 1
ATOM 572 C C . TYR A 1 74 ? -10.173 3.583 7.865 1.00 89.31 74 TYR A C 1
ATOM 574 O O . TYR A 1 74 ? -8.946 3.611 7.941 1.00 89.31 74 TYR A O 1
ATOM 582 N N . ARG A 1 75 ? -10.952 4.232 8.739 1.00 87.19 75 ARG A N 1
ATOM 583 C CA . ARG A 1 75 ? -10.454 5.117 9.813 1.00 87.19 75 ARG A CA 1
ATOM 584 C C . ARG A 1 75 ? -10.726 4.602 11.228 1.00 87.19 75 ARG A C 1
ATOM 586 O O . ARG A 1 75 ? -10.466 5.312 12.194 1.00 87.19 75 ARG A O 1
ATOM 593 N N . GLN A 1 76 ? -11.304 3.410 11.362 1.00 86.75 76 GLN A N 1
ATOM 594 C CA . GLN A 1 76 ? -11.685 2.852 12.661 1.00 86.75 76 GLN A CA 1
ATOM 595 C C . GLN A 1 76 ? -10.557 1.988 13.244 1.00 86.75 76 GLN A C 1
ATOM 597 O O . GLN A 1 76 ? -9.661 1.539 12.533 1.00 86.75 76 GLN A O 1
ATOM 602 N N . VAL A 1 77 ? -10.585 1.745 14.554 1.00 86.88 77 VAL A N 1
ATOM 603 C CA . VAL A 1 77 ? -9.594 0.884 15.219 1.00 86.88 77 VAL A CA 1
ATOM 604 C C . VAL A 1 77 ? -9.997 -0.580 15.062 1.00 86.88 77 VAL A C 1
ATOM 606 O O . VAL A 1 77 ? -11.161 -0.935 15.233 1.00 86.88 77 VAL A O 1
ATOM 609 N N . ILE A 1 78 ? -9.027 -1.437 14.755 1.00 88.12 78 ILE A N 1
ATOM 610 C CA . ILE A 1 78 ? -9.190 -2.893 14.768 1.00 88.12 78 ILE A CA 1
ATOM 611 C C . ILE A 1 78 ? -8.665 -3.406 16.110 1.00 88.12 78 ILE A C 1
ATOM 613 O O . ILE A 1 78 ? -7.502 -3.180 16.440 1.00 88.12 78 ILE A O 1
ATOM 617 N N . VAL A 1 79 ? -9.505 -4.098 16.881 1.00 87.06 79 VAL A N 1
ATOM 618 C CA . VAL A 1 79 ? -9.153 -4.581 18.225 1.00 87.06 79 VAL A CA 1
ATOM 619 C C . VAL A 1 79 ? -9.092 -6.096 18.244 1.00 87.06 79 VAL A C 1
ATOM 621 O O . VAL A 1 79 ? -10.047 -6.746 17.839 1.00 87.06 79 VAL A O 1
ATOM 624 N N . ASN A 1 80 ? -7.991 -6.646 18.759 1.00 83.88 80 ASN A N 1
ATOM 625 C CA . ASN A 1 80 ? -7.821 -8.082 19.006 1.00 83.88 80 ASN A CA 1
ATOM 626 C C . ASN A 1 80 ? -8.140 -8.988 17.795 1.00 83.88 80 ASN A C 1
ATOM 628 O O . ASN A 1 80 ? -8.578 -10.124 17.952 1.00 83.88 80 ASN A O 1
ATOM 632 N N . MET A 1 81 ? -7.929 -8.484 16.576 1.00 87.06 81 MET A N 1
ATOM 633 C CA . MET A 1 81 ? -8.094 -9.263 15.349 1.00 87.06 81 MET A CA 1
ATOM 634 C C . MET A 1 81 ? -6.727 -9.646 14.802 1.00 87.06 81 MET A C 1
ATOM 636 O O . MET A 1 81 ? -5.844 -8.796 14.670 1.00 87.06 81 MET A O 1
ATOM 640 N N . ARG A 1 82 ? -6.577 -10.919 14.426 1.00 90.44 82 ARG A N 1
ATOM 641 C CA . ARG A 1 82 ? -5.412 -11.399 13.676 1.00 90.44 82 ARG A CA 1
ATOM 642 C C . ARG A 1 82 ? -5.350 -10.678 12.332 1.00 90.44 82 ARG A C 1
ATOM 644 O O . ARG A 1 82 ? -6.357 -10.613 11.629 1.00 90.44 82 ARG A O 1
ATOM 651 N N . GLN A 1 83 ? -4.181 -10.153 11.988 1.00 90.50 83 GLN A N 1
ATOM 652 C CA . GLN A 1 83 ? -3.956 -9.430 10.742 1.00 90.50 83 GLN A CA 1
ATOM 653 C C . GLN A 1 83 ? -2.880 -10.143 9.932 1.00 90.50 83 GLN A C 1
ATOM 655 O O . GLN A 1 83 ? -1.823 -10.471 10.470 1.00 90.50 83 GLN A O 1
ATOM 660 N N . GLU A 1 84 ? -3.146 -10.375 8.651 1.00 92.12 84 GLU A N 1
ATOM 661 C CA . GLU A 1 84 ? -2.238 -11.117 7.778 1.00 92.12 84 GLU A CA 1
ATOM 662 C C . GLU A 1 84 ? -2.079 -10.424 6.432 1.00 92.12 84 GLU A C 1
ATOM 664 O O . GLU A 1 84 ? -3.053 -9.960 5.832 1.00 92.12 84 GLU A O 1
ATOM 669 N N . MET A 1 85 ? -0.842 -10.382 5.943 1.00 90.75 85 MET A N 1
ATOM 670 C CA . MET A 1 85 ? -0.504 -9.870 4.623 1.00 90.75 85 MET A CA 1
ATOM 671 C C . MET A 1 85 ? 0.247 -10.950 3.859 1.00 90.75 85 MET A C 1
ATOM 673 O O . MET A 1 85 ? 1.310 -11.395 4.287 1.00 90.75 85 MET A O 1
ATOM 677 N N . VAL A 1 86 ? -0.316 -11.355 2.725 1.00 91.69 86 VAL A N 1
ATOM 678 C CA . VAL A 1 86 ? 0.298 -12.328 1.823 1.00 91.69 86 VAL A CA 1
ATOM 679 C C . VAL A 1 86 ? 0.864 -11.572 0.632 1.00 91.69 86 VAL A C 1
ATOM 681 O O . VAL A 1 86 ? 0.143 -10.836 -0.038 1.00 91.69 86 VAL A O 1
ATOM 684 N N . LEU A 1 87 ? 2.159 -11.753 0.379 1.00 91.38 87 LEU A N 1
ATOM 685 C CA . LEU A 1 87 ? 2.853 -11.192 -0.775 1.00 91.38 87 LEU A CA 1
ATOM 686 C C . LEU A 1 87 ? 3.269 -12.334 -1.696 1.00 91.38 87 LEU A C 1
ATOM 688 O O . LEU A 1 87 ? 3.873 -13.307 -1.250 1.00 91.38 87 LEU A O 1
ATOM 692 N N . ILE A 1 88 ? 2.952 -12.200 -2.980 1.00 91.56 88 ILE A N 1
ATOM 693 C CA . ILE A 1 88 ? 3.325 -13.165 -4.013 1.00 91.56 88 ILE A CA 1
ATOM 694 C C . ILE A 1 88 ? 4.313 -12.464 -4.939 1.00 91.56 88 ILE A C 1
ATOM 696 O O . ILE A 1 88 ? 3.964 -11.476 -5.581 1.00 91.56 88 ILE A O 1
ATOM 700 N N . ARG A 1 89 ? 5.552 -12.960 -4.983 1.00 89.19 89 ARG A N 1
ATOM 701 C CA . ARG A 1 89 ? 6.601 -12.461 -5.878 1.00 89.19 89 ARG A CA 1
ATOM 702 C C . ARG A 1 89 ? 6.642 -13.318 -7.140 1.00 89.19 89 ARG A C 1
ATOM 704 O O . ARG A 1 89 ? 6.529 -14.542 -7.056 1.00 89.19 89 ARG A O 1
ATOM 711 N N . ALA A 1 90 ? 6.820 -12.681 -8.293 1.00 88.25 90 ALA A N 1
ATOM 712 C CA . ALA A 1 90 ? 7.092 -13.383 -9.538 1.00 88.25 90 ALA A CA 1
ATOM 713 C C . ALA A 1 90 ? 8.421 -14.159 -9.460 1.00 88.25 90 ALA A C 1
ATOM 715 O O . ALA A 1 90 ? 9.276 -13.902 -8.615 1.00 88.25 90 ALA A O 1
ATOM 716 N N . ARG A 1 91 ? 8.604 -15.129 -10.360 1.00 87.19 91 ARG A N 1
ATOM 717 C CA . ARG A 1 91 ? 9.843 -15.923 -10.432 1.00 87.19 91 ARG A CA 1
ATOM 718 C C . ARG A 1 91 ? 11.027 -15.136 -11.019 1.00 87.19 91 ARG A C 1
ATOM 720 O O . ARG A 1 91 ? 12.166 -15.550 -10.840 1.00 87.19 91 ARG A O 1
ATOM 727 N N . SER A 1 92 ? 10.743 -14.053 -11.738 1.00 86.38 92 SER A N 1
ATOM 728 C CA . SER A 1 92 ? 11.707 -13.190 -12.426 1.00 86.38 92 SER A CA 1
ATOM 729 C C . SER A 1 92 ? 11.531 -11.749 -11.953 1.00 86.38 92 SER A C 1
ATOM 731 O O . SER A 1 92 ? 10.403 -11.350 -11.681 1.00 86.38 92 SER A O 1
ATOM 733 N N . ASP A 1 93 ? 12.629 -10.990 -11.916 1.00 84.81 93 ASP A N 1
ATOM 734 C CA . ASP A 1 93 ? 12.664 -9.557 -11.576 1.00 84.81 93 ASP A CA 1
ATOM 735 C C . ASP A 1 93 ? 12.868 -8.667 -12.813 1.00 84.81 93 ASP A C 1
ATOM 737 O O . ASP A 1 93 ? 13.272 -7.510 -12.710 1.00 84.81 93 ASP A O 1
ATOM 741 N N . SER A 1 94 ? 12.650 -9.218 -14.007 1.00 82.88 94 SER A N 1
ATOM 742 C CA . SER A 1 94 ? 12.868 -8.535 -15.289 1.00 82.88 94 SER A CA 1
ATOM 743 C C . SER A 1 94 ? 12.037 -7.259 -15.467 1.00 82.88 94 SER A C 1
ATOM 745 O O . SER A 1 94 ? 12.384 -6.420 -16.286 1.00 82.88 94 SER A O 1
ATOM 747 N N . ASP A 1 95 ? 10.940 -7.121 -14.725 1.00 80.38 95 ASP A N 1
ATOM 748 C CA . ASP A 1 95 ? 10.052 -5.955 -14.702 1.00 80.38 95 ASP A CA 1
ATOM 749 C C . ASP A 1 95 ? 10.396 -4.940 -13.594 1.00 80.38 95 ASP A C 1
ATOM 751 O O . ASP A 1 95 ? 9.751 -3.899 -13.486 1.00 80.38 95 ASP A O 1
ATOM 755 N N . CYS A 1 96 ? 11.408 -5.216 -12.768 1.00 79.69 96 CYS A N 1
ATOM 756 C CA . CYS A 1 96 ? 11.751 -4.395 -11.606 1.00 79.69 96 CYS A CA 1
ATOM 757 C C . CYS A 1 96 ? 12.874 -3.374 -11.864 1.00 79.69 96 CYS A C 1
ATOM 759 O O . CYS A 1 96 ? 13.160 -2.555 -10.990 1.00 79.69 96 CYS A O 1
ATOM 761 N N . TYR A 1 97 ? 13.537 -3.416 -13.023 1.00 80.69 97 TYR A N 1
ATOM 762 C CA . TYR A 1 97 ? 14.623 -2.499 -13.378 1.00 80.69 97 TYR A CA 1
ATOM 763 C C . TYR A 1 97 ? 14.674 -2.226 -14.884 1.00 80.69 97 TYR A C 1
ATOM 765 O O . TYR A 1 97 ? 14.160 -2.992 -15.693 1.00 80.69 97 TYR A O 1
ATOM 773 N N . ILE A 1 98 ? 15.333 -1.129 -15.260 1.00 77.62 98 ILE A N 1
ATOM 774 C CA . ILE A 1 98 ? 15.633 -0.782 -16.652 1.00 77.62 98 ILE A CA 1
ATOM 775 C C . ILE A 1 98 ? 17.155 -0.784 -16.795 1.00 77.62 98 ILE A C 1
ATOM 777 O O . ILE A 1 98 ? 17.845 -0.089 -16.052 1.00 77.62 98 ILE A O 1
ATOM 781 N N . GLY A 1 99 ? 17.691 -1.573 -17.726 1.00 76.50 99 GLY A N 1
ATOM 782 C CA . GLY A 1 99 ? 19.133 -1.697 -17.927 1.00 76.50 99 GLY A CA 1
ATOM 783 C C . GLY A 1 99 ? 19.495 -2.228 -19.310 1.00 76.50 99 GLY A C 1
ATOM 784 O O . GLY A 1 99 ? 18.658 -2.765 -20.028 1.00 76.50 99 GLY A O 1
ATOM 785 N N . THR A 1 100 ? 20.762 -2.073 -19.691 1.00 69.38 100 THR A N 1
ATOM 786 C CA . THR A 1 100 ? 21.297 -2.543 -20.981 1.00 69.38 100 THR A CA 1
ATOM 787 C C . THR A 1 100 ? 21.575 -4.050 -21.016 1.00 69.38 100 THR A C 1
ATOM 789 O O . THR A 1 100 ? 21.807 -4.594 -22.092 1.00 69.38 100 THR A O 1
ATOM 792 N N . ALA A 1 101 ? 21.547 -4.731 -19.865 1.00 65.25 101 ALA A N 1
ATOM 793 C CA . ALA A 1 101 ? 21.730 -6.176 -19.742 1.00 65.25 101 ALA A CA 1
ATOM 794 C C . ALA A 1 101 ? 20.796 -6.764 -18.670 1.00 65.25 101 ALA A C 1
ATOM 796 O O . ALA A 1 101 ? 20.551 -6.122 -17.647 1.00 65.25 101 ALA A O 1
ATOM 797 N N . ASN A 1 102 ? 20.340 -8.003 -18.875 1.00 65.38 102 ASN A N 1
ATOM 798 C CA . ASN A 1 102 ? 19.423 -8.732 -17.982 1.00 65.38 102 ASN A CA 1
ATOM 799 C C . ASN A 1 102 ? 20.142 -9.403 -16.794 1.00 65.38 102 ASN A C 1
ATOM 801 O O . ASN A 1 102 ? 19.808 -10.521 -16.404 1.00 65.38 102 ASN A O 1
ATOM 805 N N . ASP A 1 103 ? 21.149 -8.738 -16.232 1.00 69.88 103 ASP A N 1
ATOM 806 C CA . ASP A 1 103 ? 22.089 -9.375 -15.300 1.00 69.88 103 ASP A CA 1
ATOM 807 C C . ASP A 1 103 ? 21.918 -8.896 -13.851 1.00 69.88 103 ASP A C 1
ATOM 809 O O . ASP A 1 103 ? 22.656 -9.329 -12.965 1.00 69.88 103 ASP A O 1
ATOM 813 N N . ALA A 1 104 ? 20.986 -7.975 -13.590 1.00 75.88 104 ALA A N 1
ATOM 814 C CA . ALA A 1 104 ? 20.740 -7.494 -12.238 1.00 75.88 104 ALA A CA 1
ATOM 815 C C . ALA A 1 104 ? 19.845 -8.484 -11.480 1.00 75.88 104 ALA A C 1
ATOM 817 O O . ALA A 1 104 ? 18.770 -8.861 -11.946 1.00 75.88 104 ALA A O 1
ATOM 818 N N . VAL A 1 105 ? 20.294 -8.886 -10.290 1.00 80.94 105 VAL A N 1
ATOM 819 C CA . VAL A 1 105 ? 19.543 -9.749 -9.372 1.00 80.94 105 VAL A CA 1
ATOM 820 C C . VAL A 1 105 ? 19.119 -8.915 -8.174 1.00 80.94 105 VAL A C 1
ATOM 822 O O . VAL A 1 105 ? 19.965 -8.342 -7.487 1.00 80.94 105 VAL A O 1
ATOM 825 N N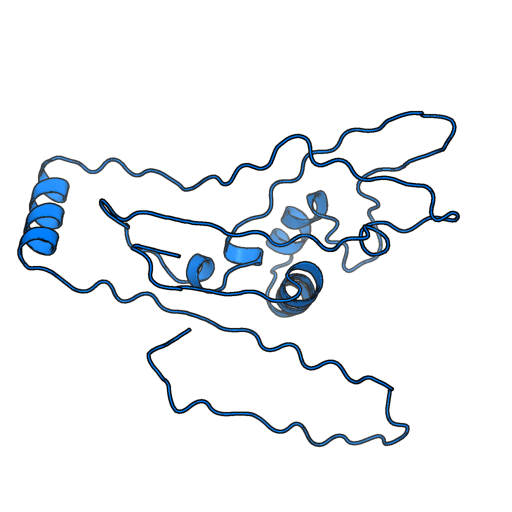 . ILE A 1 106 ? 17.816 -8.860 -7.901 1.00 85.44 106 ILE A N 1
ATOM 826 C CA . ILE A 1 106 ? 17.282 -8.136 -6.747 1.00 85.44 106 ILE A CA 1
ATOM 827 C C . ILE A 1 106 ? 17.078 -9.129 -5.602 1.00 85.44 106 ILE A C 1
ATOM 829 O O . ILE A 1 106 ? 16.270 -10.057 -5.676 1.00 85.44 106 ILE A O 1
ATOM 833 N N . SER A 1 107 ? 17.800 -8.940 -4.501 1.00 88.75 107 SER A N 1
ATOM 834 C CA . SER A 1 107 ? 17.625 -9.727 -3.280 1.00 88.75 107 SER A CA 1
ATOM 835 C C . SER A 1 107 ? 16.803 -8.942 -2.252 1.00 88.75 107 SER A C 1
ATOM 837 O O . SER A 1 107 ? 17.093 -7.792 -1.926 1.00 88.75 107 SER A O 1
ATOM 839 N N . LEU A 1 108 ? 15.739 -9.562 -1.734 1.00 90.50 108 LEU A N 1
ATOM 840 C CA . LEU A 1 108 ? 14.925 -8.982 -0.665 1.00 90.50 108 LEU A CA 1
ATOM 841 C C . LEU A 1 108 ? 15.451 -9.474 0.681 1.00 90.50 108 LEU A C 1
ATOM 843 O O . LEU A 1 108 ? 15.164 -10.594 1.093 1.00 90.50 108 LEU A O 1
ATOM 847 N N . THR A 1 109 ? 16.209 -8.628 1.372 1.00 93.06 109 THR A N 1
ATOM 848 C CA . THR A 1 109 ? 16.782 -8.979 2.680 1.00 93.06 109 THR A CA 1
ATOM 849 C C . THR A 1 109 ? 15.743 -8.931 3.795 1.00 93.06 109 THR A C 1
ATOM 851 O O . THR A 1 109 ? 15.765 -9.745 4.716 1.00 93.06 109 THR A O 1
ATOM 854 N N . LYS A 1 110 ? 14.839 -7.945 3.753 1.00 93.94 110 LYS A N 1
ATOM 855 C CA . LYS A 1 110 ? 13.897 -7.685 4.842 1.00 93.94 110 LYS A CA 1
ATOM 856 C C . LYS A 1 110 ? 12.621 -7.036 4.327 1.00 93.94 110 LYS A C 1
ATOM 858 O O . LYS A 1 110 ? 12.669 -5.993 3.686 1.00 93.94 110 LYS A O 1
ATOM 863 N N . ILE A 1 111 ? 11.483 -7.627 4.679 1.00 92.81 111 ILE A N 1
ATOM 864 C CA . ILE A 1 111 ? 10.154 -7.068 4.428 1.00 92.81 111 ILE A CA 1
ATOM 865 C C . ILE A 1 111 ? 9.486 -6.846 5.778 1.00 92.81 111 ILE A C 1
ATOM 867 O O . ILE A 1 111 ? 9.432 -7.745 6.616 1.00 92.81 111 ILE A O 1
ATOM 871 N N . GLN A 1 112 ? 9.002 -5.630 6.002 1.00 93.56 112 GLN A N 1
ATOM 872 C CA . GLN A 1 112 ? 8.234 -5.278 7.187 1.00 93.56 112 GLN A CA 1
ATOM 873 C C . GLN A 1 112 ? 7.051 -4.424 6.776 1.00 93.56 112 GLN A C 1
ATOM 875 O O . GLN A 1 112 ? 7.168 -3.542 5.929 1.00 93.56 112 GLN A O 1
ATOM 880 N N . TRP A 1 113 ? 5.931 -4.653 7.441 1.00 91.00 113 TRP A N 1
ATOM 881 C CA . TRP A 1 113 ? 4.763 -3.802 7.354 1.00 91.00 113 TRP A CA 1
ATOM 882 C C . TRP A 1 113 ? 4.587 -3.107 8.703 1.00 91.00 113 TRP A C 1
ATOM 884 O O . TRP A 1 113 ? 4.852 -3.686 9.758 1.00 91.00 113 TRP A O 1
ATOM 894 N N . LYS A 1 114 ? 4.226 -1.827 8.663 1.00 90.12 114 LYS A N 1
ATOM 895 C CA . LYS A 1 114 ? 4.074 -0.991 9.852 1.00 90.12 114 LYS A CA 1
ATOM 896 C C . LYS A 1 114 ? 2.621 -0.559 9.940 1.00 90.12 114 LYS A C 1
ATOM 898 O O . LYS A 1 114 ? 2.142 0.148 9.057 1.00 90.12 114 LYS A O 1
ATOM 903 N N . VAL A 1 115 ? 1.944 -0.980 11.002 1.00 88.06 115 VAL A N 1
ATOM 904 C CA . VAL A 1 115 ? 0.574 -0.562 11.311 1.00 88.06 115 VAL A CA 1
ATOM 905 C C . VAL A 1 115 ? 0.612 0.314 12.559 1.00 88.06 115 VAL A C 1
ATOM 907 O O . VAL A 1 115 ? 1.233 -0.088 13.547 1.00 88.06 115 VAL A O 1
ATOM 910 N N . PRO A 1 116 ? -0.014 1.503 12.545 1.00 88.81 116 PRO A N 1
ATOM 911 C CA . PRO A 1 116 ? -0.116 2.336 13.734 1.00 88.81 116 PRO A CA 1
ATOM 912 C C . PRO A 1 116 ? -0.829 1.592 14.868 1.00 88.81 116 PRO A C 1
ATOM 914 O O . PRO A 1 116 ? -1.951 1.116 14.701 1.00 88.81 116 PRO A O 1
ATOM 917 N N . HIS A 1 117 ? -0.184 1.516 16.030 1.00 88.81 117 HIS A N 1
ATOM 918 C CA . HIS A 1 117 ? -0.793 0.999 17.249 1.00 88.81 117 HIS A CA 1
ATOM 919 C C . HIS A 1 117 ? -1.288 2.170 18.099 1.00 88.81 117 HIS A C 1
ATOM 921 O O . HIS A 1 117 ? -0.508 3.056 18.447 1.00 88.81 117 HIS A O 1
ATOM 927 N N . VAL A 1 118 ? -2.578 2.173 18.434 1.00 87.81 118 VAL A N 1
ATOM 928 C CA . VAL A 1 118 ? -3.209 3.244 19.213 1.00 87.81 118 VAL A CA 1
ATOM 929 C C . VAL A 1 118 ? -3.526 2.732 20.612 1.00 87.81 118 VAL A C 1
ATOM 931 O O . VAL A 1 118 ? -4.258 1.760 20.777 1.00 87.81 118 VAL A O 1
ATOM 934 N N . THR A 1 119 ? -2.999 3.410 21.627 1.00 89.50 119 THR A N 1
ATOM 935 C CA . THR A 1 119 ? -3.381 3.203 23.027 1.00 89.50 119 THR A CA 1
ATOM 936 C C . THR A 1 119 ? -4.483 4.187 23.398 1.00 89.50 119 THR A C 1
ATOM 938 O O . THR A 1 119 ? -4.301 5.397 23.273 1.00 89.50 119 THR A O 1
ATOM 941 N N . VAL A 1 120 ? -5.627 3.675 23.843 1.00 88.62 120 VAL A N 1
ATOM 942 C CA . VAL A 1 120 ? -6.779 4.485 24.267 1.00 88.62 120 VAL A CA 1
ATOM 943 C C . VAL A 1 120 ? -6.755 4.730 25.779 1.00 88.62 120 VAL A C 1
ATOM 945 O O . VAL A 1 120 ? -6.208 3.917 26.523 1.00 88.62 120 VAL A O 1
ATOM 948 N N . SER A 1 121 ? -7.357 5.832 26.237 1.00 93.19 121 SER A N 1
ATOM 949 C CA . SER A 1 121 ? -7.565 6.097 27.669 1.00 93.19 121 SER A CA 1
ATOM 950 C C . SER A 1 121 ? -8.546 5.095 28.283 1.00 93.19 121 SER A C 1
ATOM 952 O O . SER A 1 121 ? -9.379 4.531 27.572 1.00 93.19 121 SER A O 1
ATOM 954 N N . ASP A 1 122 ? -8.504 4.908 29.604 1.00 92.81 122 ASP A N 1
ATOM 955 C CA . ASP A 1 122 ? -9.359 3.925 30.287 1.00 92.81 122 ASP A CA 1
ATOM 956 C C . ASP A 1 122 ? -10.856 4.170 30.050 1.00 92.81 122 ASP A C 1
ATOM 958 O O . ASP A 1 122 ? -11.607 3.229 29.798 1.00 92.81 122 ASP A O 1
ATOM 962 N N . SER A 1 123 ? -11.284 5.437 30.012 1.00 91.94 123 SER A N 1
ATOM 963 C CA . SER A 1 123 ? -12.673 5.800 29.699 1.00 91.94 123 SER A CA 1
ATOM 964 C C . SER A 1 123 ? -13.093 5.351 28.290 1.00 91.94 123 SER A C 1
ATOM 966 O O . SER A 1 123 ? -14.144 4.733 28.125 1.00 91.94 123 SER A O 1
ATOM 968 N N . ALA A 1 124 ? -12.253 5.575 27.273 1.00 89.94 124 ALA A N 1
ATOM 969 C CA . ALA A 1 124 ? -12.531 5.125 25.907 1.00 89.94 124 ALA A CA 1
ATOM 970 C C . ALA A 1 124 ? -12.423 3.596 25.765 1.00 89.94 124 ALA A C 1
ATOM 972 O O . ALA A 1 124 ? -13.153 2.981 24.984 1.00 89.94 124 ALA A O 1
ATOM 973 N N . LYS A 1 125 ? -11.533 2.972 26.544 1.00 90.69 125 LYS A N 1
ATOM 974 C CA . LYS A 1 125 ? -11.325 1.524 26.584 1.00 90.69 125 LYS A CA 1
ATOM 975 C C . LYS A 1 125 ? -12.577 0.784 27.057 1.00 90.69 125 LYS A C 1
ATOM 977 O O . LYS A 1 125 ? -12.929 -0.227 26.456 1.00 90.69 125 LYS A O 1
ATOM 982 N N . ILE A 1 126 ? -13.278 1.313 28.065 1.00 91.25 126 ILE A N 1
ATOM 983 C CA . ILE A 1 126 ? -14.559 0.763 28.544 1.00 91.25 126 ILE A CA 1
ATOM 984 C C . ILE A 1 126 ? -15.586 0.735 27.405 1.00 91.25 126 ILE A C 1
ATOM 986 O O . ILE A 1 126 ? -16.132 -0.325 27.105 1.00 91.25 126 ILE A O 1
ATOM 990 N N . GLY A 1 127 ? -15.775 1.853 26.695 1.00 89.00 127 GLY A N 1
ATOM 991 C CA . GLY A 1 127 ? -16.712 1.915 25.565 1.00 89.00 127 GLY A CA 1
ATOM 992 C C . GLY A 1 127 ? -16.346 0.971 24.409 1.00 89.00 127 GLY A C 1
ATOM 993 O O . GLY A 1 127 ? -17.221 0.370 23.783 1.00 89.00 127 GLY A O 1
ATOM 994 N N . LEU A 1 128 ? -15.050 0.783 24.142 1.00 88.38 128 LEU A N 1
ATOM 995 C CA . LEU A 1 128 ? -14.562 -0.212 23.181 1.00 88.38 128 LEU A CA 1
ATOM 996 C C . LEU A 1 128 ? -14.889 -1.643 23.624 1.00 88.38 128 LEU A C 1
ATOM 998 O O . LEU A 1 128 ? -15.404 -2.418 22.818 1.00 88.38 128 LEU A O 1
ATOM 1002 N N . TYR A 1 129 ? -14.650 -1.988 24.891 1.00 89.25 129 TYR A N 1
ATOM 1003 C CA . TYR A 1 129 ? -14.979 -3.313 25.417 1.00 89.25 129 TYR A CA 1
ATOM 1004 C C . TYR A 1 129 ? -16.477 -3.595 25.423 1.00 89.25 129 TYR A C 1
ATOM 1006 O O . TYR A 1 129 ? -16.875 -4.704 25.084 1.00 89.25 129 TYR A O 1
ATOM 1014 N N . GLU A 1 130 ? -17.321 -2.609 25.720 1.00 90.75 130 GLU A N 1
ATOM 1015 C CA . GLU A 1 130 ? -18.771 -2.775 25.608 1.00 90.75 130 GLU A CA 1
ATOM 1016 C C . GLU A 1 130 ? -19.203 -3.121 24.179 1.00 90.75 130 GLU A C 1
ATOM 1018 O O . GLU A 1 130 ? -20.034 -4.010 23.984 1.00 90.75 130 GLU A O 1
ATOM 1023 N N . ARG A 1 131 ? -18.630 -2.457 23.164 1.00 87.88 131 ARG A N 1
ATOM 1024 C CA . ARG A 1 131 ? -18.911 -2.769 21.752 1.00 87.88 131 ARG A CA 1
ATOM 1025 C C . ARG A 1 131 ? -18.433 -4.168 21.369 1.00 87.88 131 ARG A C 1
ATOM 1027 O O . ARG A 1 131 ? -19.145 -4.867 20.652 1.00 87.88 131 ARG A O 1
ATOM 1034 N N . ILE A 1 132 ? -17.266 -4.579 21.863 1.00 88.12 132 ILE A N 1
ATOM 1035 C CA . ILE A 1 132 ? -16.711 -5.920 21.631 1.00 88.12 132 ILE A CA 1
ATOM 1036 C C . ILE A 1 132 ? -17.592 -6.989 22.288 1.00 88.12 132 ILE A C 1
ATOM 1038 O O . ILE A 1 132 ? -17.961 -7.956 21.630 1.00 88.12 132 ILE A O 1
ATOM 1042 N N . ASN A 1 133 ? -17.996 -6.789 23.545 1.00 89.44 133 ASN A N 1
ATOM 1043 C CA . ASN A 1 133 ? -18.843 -7.725 24.290 1.00 89.44 133 ASN A CA 1
ATOM 1044 C C . ASN A 1 133 ? -20.236 -7.877 23.667 1.00 89.44 133 ASN A C 1
ATOM 1046 O O . ASN A 1 133 ? -20.824 -8.952 23.724 1.00 89.44 133 ASN A O 1
ATOM 1050 N N . LYS A 1 134 ? -20.753 -6.817 23.036 1.00 91.62 134 LYS A N 1
ATOM 1051 C CA . LYS A 1 134 ? -21.999 -6.856 22.255 1.00 91.62 134 LYS A CA 1
ATOM 1052 C C . LYS A 1 134 ? -21.844 -7.539 20.889 1.00 91.62 134 LYS A C 1
ATOM 1054 O O . LYS A 1 134 ? -22.831 -7.647 20.170 1.00 91.62 134 LYS A O 1
ATOM 1059 N N . GLY A 1 135 ? -20.636 -7.960 20.506 1.00 86.38 135 GLY A N 1
ATOM 1060 C CA . GLY A 1 135 ? -20.369 -8.557 19.198 1.00 86.38 135 GLY A CA 1
ATOM 1061 C C . GLY A 1 135 ? -20.611 -7.587 18.041 1.00 86.38 135 GLY A C 1
ATOM 1062 O O . GLY A 1 135 ? -21.067 -8.003 16.979 1.00 86.38 135 GLY A O 1
ATOM 1063 N N . ALA A 1 136 ? -20.365 -6.287 18.246 1.00 85.06 136 ALA A N 1
ATOM 1064 C CA . ALA A 1 136 ? -20.644 -5.280 17.230 1.00 85.06 136 ALA A CA 1
ATOM 1065 C C . ALA A 1 136 ? -19.846 -5.555 15.945 1.00 85.06 136 ALA A C 1
ATOM 1067 O O . ALA A 1 136 ? -18.617 -5.646 15.964 1.00 85.06 136 ALA A O 1
ATOM 1068 N N . THR A 1 137 ? -20.549 -5.635 14.816 1.00 82.69 137 THR A N 1
ATOM 1069 C CA . THR A 1 137 ? -19.934 -5.827 13.503 1.00 82.69 137 THR A CA 1
ATOM 1070 C C . THR A 1 137 ? -19.136 -4.592 13.099 1.00 82.69 137 THR A C 1
ATOM 1072 O O . THR A 1 137 ? -19.606 -3.459 13.231 1.00 82.69 137 THR A O 1
ATOM 1075 N N . ILE A 1 138 ? -17.931 -4.806 12.574 1.00 81.25 138 ILE A N 1
ATOM 1076 C CA . ILE A 1 138 ? -17.102 -3.743 12.007 1.00 81.25 138 ILE A CA 1
ATOM 1077 C C . ILE A 1 138 ? -17.298 -3.754 10.496 1.00 81.25 138 ILE A C 1
ATOM 1079 O O . ILE A 1 138 ? -16.908 -4.704 9.821 1.00 81.25 138 ILE A O 1
ATOM 1083 N N . THR A 1 139 ? -17.876 -2.683 9.965 1.00 83.44 139 THR A N 1
ATOM 1084 C CA . THR A 1 139 ? -17.981 -2.489 8.520 1.00 83.44 139 THR A CA 1
ATOM 1085 C C . THR A 1 139 ? -16.672 -1.915 7.996 1.00 83.44 139 THR A C 1
ATOM 1087 O O . THR A 1 139 ? -16.248 -0.835 8.416 1.00 83.44 139 THR A O 1
ATOM 1090 N N . ILE A 1 140 ? -16.035 -2.634 7.075 1.00 84.88 140 ILE A N 1
ATOM 1091 C CA . ILE A 1 140 ? -14.818 -2.185 6.400 1.00 84.88 140 ILE A CA 1
ATOM 1092 C C . ILE A 1 140 ? -15.190 -1.863 4.951 1.00 84.88 140 ILE A C 1
ATOM 1094 O O . ILE A 1 140 ? -15.590 -2.776 4.228 1.00 84.88 140 ILE A O 1
ATOM 1098 N N . PRO A 1 141 ? -15.092 -0.593 4.517 1.00 81.69 141 PRO A N 1
ATOM 1099 C CA . PRO A 1 141 ? -15.252 -0.273 3.112 1.00 81.69 141 PRO A CA 1
ATOM 1100 C C . PRO A 1 141 ? -14.091 -0.893 2.336 1.00 81.69 141 PRO A C 1
ATOM 1102 O O . PRO A 1 141 ? -12.937 -0.852 2.774 1.00 81.69 141 PRO A O 1
ATOM 1105 N N . PHE A 1 142 ? -14.399 -1.457 1.176 1.00 77.44 142 PHE A N 1
ATOM 1106 C CA . PHE A 1 142 ? -13.400 -1.979 0.260 1.00 77.44 142 PHE A CA 1
ATOM 1107 C C . PHE A 1 142 ? -13.561 -1.311 -1.105 1.00 77.44 142 PHE A C 1
ATOM 1109 O O . PHE A 1 142 ? -14.662 -0.946 -1.518 1.00 77.44 142 PHE A O 1
ATOM 1116 N N . ARG A 1 143 ? -12.436 -1.139 -1.800 1.00 76.75 143 ARG A N 1
ATOM 1117 C CA . ARG A 1 143 ? -12.390 -0.738 -3.207 1.00 76.75 143 ARG A CA 1
ATOM 1118 C C . ARG A 1 143 ? -11.533 -1.751 -3.936 1.00 76.75 143 ARG A C 1
ATOM 1120 O O . ARG A 1 143 ? -10.332 -1.817 -3.690 1.00 76.75 143 ARG A O 1
ATOM 1127 N N . GLN A 1 144 ? -12.152 -2.516 -4.822 1.00 76.00 144 GLN A N 1
ATOM 1128 C CA . GLN A 1 144 ? -11.434 -3.442 -5.680 1.00 76.00 144 GLN A CA 1
ATOM 1129 C C . GLN A 1 144 ? -11.135 -2.769 -7.019 1.00 76.00 144 GLN A C 1
ATOM 1131 O O . GLN A 1 144 ? -12.006 -2.142 -7.621 1.00 76.00 144 GLN A O 1
ATOM 1136 N N . TRP A 1 145 ? -9.901 -2.922 -7.485 1.00 76.69 145 TRP A N 1
ATOM 1137 C CA . TRP A 1 145 ? -9.476 -2.471 -8.803 1.00 76.69 145 TRP A CA 1
ATOM 1138 C C . TRP A 1 145 ? -9.358 -3.680 -9.728 1.00 76.69 145 TRP A C 1
ATOM 1140 O O . TRP A 1 145 ? -8.674 -4.652 -9.400 1.00 76.69 145 TRP A O 1
ATOM 1150 N N . GLU A 1 146 ? -10.007 -3.621 -10.889 1.00 77.56 146 GLU A N 1
ATOM 1151 C CA . GLU A 1 146 ? -9.835 -4.612 -11.950 1.00 77.56 146 GLU A CA 1
ATOM 1152 C C . GLU A 1 146 ? -8.982 -4.021 -13.072 1.00 77.56 146 GLU A C 1
ATOM 1154 O O . GLU A 1 146 ? -9.361 -3.040 -13.712 1.00 77.56 146 GLU A O 1
ATOM 1159 N N . LEU A 1 147 ? -7.816 -4.626 -13.308 1.00 78.38 147 LEU A N 1
ATOM 1160 C CA . LEU A 1 147 ? -6.967 -4.291 -14.445 1.00 78.38 147 LEU A CA 1
ATOM 1161 C C . LEU A 1 147 ? -7.447 -5.073 -15.670 1.00 78.38 147 LEU A C 1
ATOM 1163 O O . LEU A 1 147 ? -7.482 -6.306 -15.648 1.00 78.38 147 LEU A O 1
ATOM 1167 N N . TYR A 1 148 ? -7.783 -4.352 -16.736 1.00 78.69 148 TYR A N 1
ATOM 1168 C CA . TYR A 1 148 ? -8.074 -4.935 -18.039 1.00 78.69 148 TYR A CA 1
ATOM 1169 C C . TYR A 1 148 ? -6.907 -4.660 -18.986 1.00 78.69 148 TYR 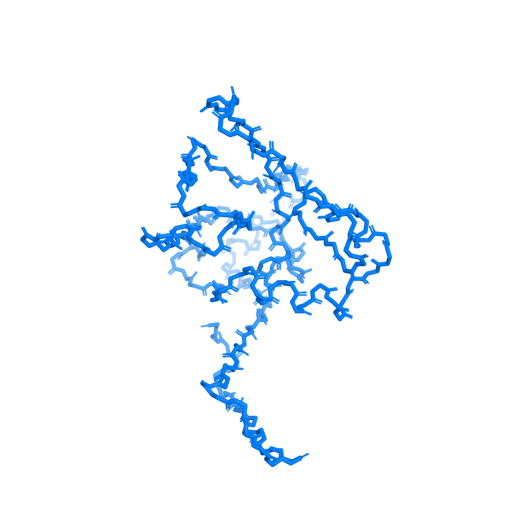A C 1
ATOM 1171 O O . TYR A 1 148 ? -6.660 -3.516 -19.364 1.00 78.69 148 TYR A O 1
ATOM 1179 N N . GLU A 1 149 ? -6.176 -5.713 -19.339 1.00 76.94 149 GLU A N 1
ATOM 1180 C CA . GLU A 1 149 ? -5.046 -5.640 -20.261 1.00 76.94 149 GLU A CA 1
ATOM 1181 C C . GLU A 1 149 ? -5.486 -6.101 -21.652 1.00 76.94 149 GLU A C 1
ATOM 1183 O O . GLU A 1 149 ? -6.057 -7.182 -21.819 1.00 76.94 149 GLU A O 1
ATOM 1188 N N . LEU A 1 150 ? -5.230 -5.268 -22.660 1.00 79.94 150 LEU A N 1
ATOM 1189 C CA . LEU A 1 150 ? -5.451 -5.628 -24.054 1.00 79.94 150 LEU A CA 1
ATOM 1190 C C . LEU A 1 150 ? -4.205 -6.362 -24.575 1.00 79.94 150 LEU A C 1
ATOM 1192 O O . LEU A 1 150 ? -3.139 -5.751 -24.622 1.00 79.94 150 LEU 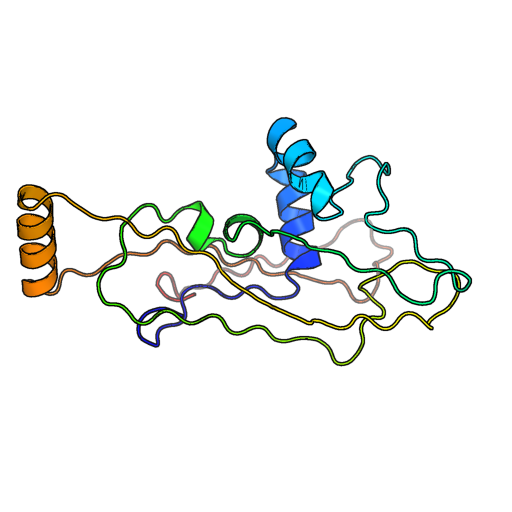A O 1
ATOM 1196 N N . PRO A 1 151 ? -4.315 -7.629 -25.022 1.00 76.50 151 PRO A N 1
ATOM 1197 C CA . PRO A 1 151 ? -3.157 -8.408 -25.474 1.00 76.50 151 PRO A CA 1
ATOM 1198 C C . PRO A 1 151 ? -2.508 -7.838 -26.744 1.00 76.50 151 PRO A C 1
ATOM 1200 O O . PRO A 1 151 ? -1.340 -8.092 -27.017 1.00 76.50 151 PRO A O 1
ATOM 1203 N N . ALA A 1 152 ? -3.265 -7.069 -27.527 1.00 79.12 152 ALA A N 1
ATOM 1204 C CA . ALA A 1 152 ? -2.762 -6.290 -28.645 1.00 79.12 152 ALA A CA 1
ATOM 1205 C C . ALA A 1 152 ? -3.604 -5.022 -28.798 1.00 79.12 152 ALA A C 1
ATOM 1207 O O . ALA A 1 152 ? -4.826 -5.047 -28.609 1.00 79.12 152 ALA A O 1
ATOM 1208 N N . LEU A 1 153 ? -2.954 -3.921 -29.172 1.00 79.25 153 LEU A N 1
ATOM 1209 C CA . LEU A 1 153 ? -3.651 -2.686 -29.499 1.00 79.25 153 LEU A CA 1
ATOM 1210 C C . LEU A 1 153 ? -4.462 -2.902 -30.782 1.00 79.25 153 LEU A C 1
ATOM 1212 O O . LEU A 1 153 ? -3.910 -3.236 -31.832 1.00 79.25 153 LEU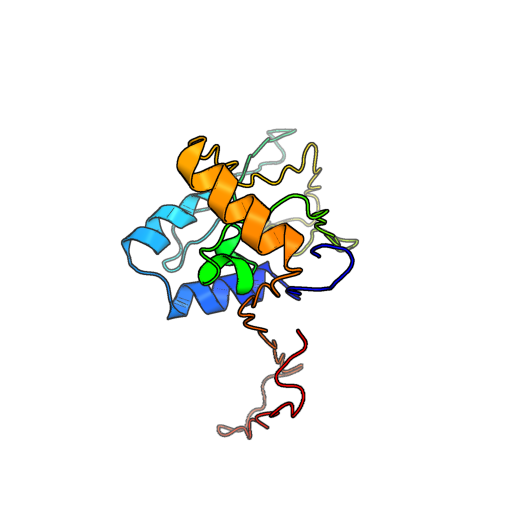 A O 1
ATOM 1216 N N . LYS A 1 154 ? -5.781 -2.725 -30.702 1.00 79.62 154 LYS A N 1
ATOM 1217 C CA . LYS A 1 154 ? -6.642 -2.779 -31.886 1.00 79.62 154 LYS A CA 1
ATOM 1218 C C . LYS A 1 154 ? -6.337 -1.569 -32.773 1.00 79.62 154 LYS A C 1
ATOM 1220 O O . LYS A 1 154 ? -6.157 -0.466 -32.275 1.00 79.62 154 LYS A O 1
ATOM 1225 N N . GLN A 1 155 ? -6.342 -1.757 -34.092 1.00 83.38 155 GLN A N 1
ATOM 1226 C CA . GLN A 1 155 ? -6.231 -0.645 -35.052 1.00 83.38 155 GLN A CA 1
ATOM 1227 C C . GLN A 1 155 ? -7.499 0.229 -35.109 1.00 83.38 155 GLN A C 1
ATOM 1229 O O . GLN A 1 155 ? -7.493 1.299 -35.713 1.00 83.38 155 GLN A O 1
ATOM 1234 N N . ALA A 1 156 ? -8.596 -0.230 -34.503 1.00 84.69 156 ALA A N 1
ATOM 1235 C CA . ALA A 1 156 ? -9.841 0.518 -34.422 1.00 84.69 156 ALA A CA 1
ATOM 1236 C C . ALA A 1 156 ? -9.705 1.728 -33.479 1.00 84.69 156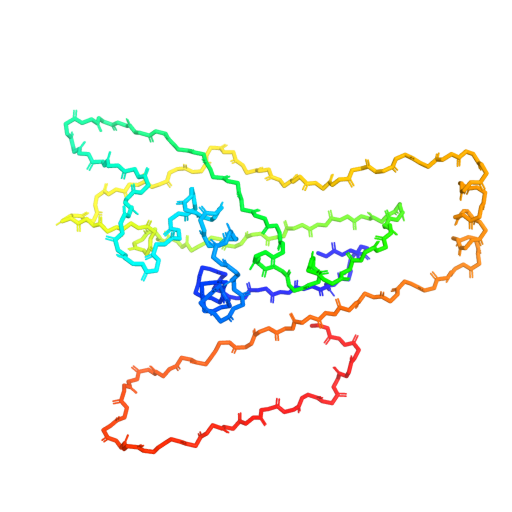 ALA A C 1
ATOM 1238 O O . ALA A 1 156 ? -9.119 1.621 -32.406 1.00 84.69 156 ALA A O 1
ATOM 1239 N N . GLN A 1 157 ? -10.310 2.860 -33.851 1.00 84.06 157 GLN A N 1
ATOM 1240 C CA . GLN A 1 157 ? -10.341 4.082 -33.030 1.00 84.06 157 GLN A CA 1
ATOM 1241 C C . GLN A 1 157 ? -11.433 4.075 -31.943 1.00 84.06 157 GLN A C 1
ATOM 1243 O O . GLN A 1 157 ? -11.573 5.040 -31.197 1.00 84.06 157 GLN A O 1
ATOM 1248 N N . SER A 1 158 ? -12.215 2.999 -31.847 1.00 82.38 158 SER A N 1
ATOM 1249 C CA . SER A 1 158 ? -13.277 2.826 -30.856 1.00 82.38 158 SER A CA 1
ATOM 1250 C C . SER A 1 158 ? -13.178 1.442 -30.227 1.00 82.38 158 SER A C 1
ATOM 1252 O O . SER A 1 158 ? -13.040 0.454 -30.953 1.00 82.38 158 SER A O 1
ATOM 1254 N N . ASP A 1 159 ? -13.313 1.363 -28.905 1.00 78.25 159 ASP A N 1
ATOM 1255 C CA . ASP A 1 159 ? -13.400 0.094 -28.184 1.00 78.25 159 ASP A CA 1
ATOM 1256 C C . ASP A 1 159 ? -14.641 0.065 -27.289 1.00 78.25 159 ASP A C 1
ATOM 1258 O O . ASP A 1 159 ? -15.098 1.095 -26.790 1.00 78.25 159 ASP A O 1
ATOM 1262 N N . ILE A 1 160 ? -15.200 -1.128 -27.109 1.00 77.88 160 ILE A N 1
ATOM 1263 C CA . ILE A 1 160 ? -16.350 -1.354 -26.236 1.00 77.88 160 ILE A CA 1
ATOM 1264 C C . ILE A 1 160 ? -15.799 -1.866 -24.913 1.00 77.88 160 ILE A C 1
ATOM 1266 O O . ILE A 1 160 ? -15.245 -2.962 -24.855 1.00 77.88 160 ILE A O 1
ATOM 1270 N N . TRP A 1 161 ? -15.971 -1.084 -23.847 1.00 74.75 161 TRP A N 1
ATOM 1271 C CA . TRP A 1 161 ? -15.605 -1.500 -22.496 1.00 74.75 161 TRP A CA 1
ATOM 1272 C C . TRP A 1 161 ? -16.813 -2.156 -21.811 1.00 74.75 161 TRP A C 1
ATOM 1274 O O . TRP A 1 161 ? -17.756 -1.452 -21.440 1.00 74.75 161 TRP A O 1
ATOM 1284 N N . PRO A 1 162 ? -16.819 -3.484 -21.587 1.00 70.88 162 PRO A N 1
ATOM 1285 C CA . PRO A 1 162 ? -17.857 -4.119 -20.787 1.00 70.88 162 PRO A CA 1
ATOM 1286 C C . PRO A 1 162 ? -17.641 -3.782 -19.307 1.00 70.88 162 PRO A C 1
ATOM 1288 O O . PRO A 1 162 ? -16.747 -4.323 -18.655 1.00 70.88 162 PRO A O 1
ATOM 1291 N N . ILE A 1 163 ? -18.444 -2.866 -18.769 1.00 70.69 163 ILE A N 1
ATOM 1292 C CA . ILE A 1 163 ? -18.451 -2.574 -17.333 1.00 70.69 163 ILE A CA 1
ATOM 1293 C C . ILE A 1 163 ? -19.135 -3.751 -16.636 1.00 70.69 163 ILE A C 1
ATOM 1295 O O . ILE A 1 163 ? -20.342 -3.952 -16.770 1.00 70.69 163 ILE A O 1
ATOM 1299 N N . LYS A 1 164 ? -18.359 -4.558 -15.909 1.00 69.31 164 LYS A N 1
ATOM 1300 C CA . LYS A 1 164 ? -18.905 -5.646 -15.098 1.00 69.31 164 LYS A CA 1
ATOM 1301 C C . LYS A 1 164 ? -19.411 -5.074 -13.783 1.00 69.31 164 LYS A C 1
ATOM 1303 O O . LYS A 1 164 ? -18.644 -4.531 -12.996 1.00 69.31 164 LYS A O 1
ATOM 1308 N N . THR A 1 165 ? -20.704 -5.220 -13.532 1.00 64.38 165 THR A N 1
ATOM 1309 C CA . THR A 1 165 ? -21.300 -4.938 -12.226 1.00 64.38 165 THR A CA 1
ATOM 1310 C C . THR A 1 165 ? -21.417 -6.247 -11.452 1.00 64.38 165 THR A C 1
ATOM 1312 O O . THR A 1 165 ? -22.079 -7.176 -11.913 1.00 64.38 165 THR A O 1
ATOM 1315 N N . SER A 1 166 ? -20.778 -6.340 -10.287 1.00 61.28 166 SER A N 1
ATOM 1316 C CA . SER A 1 166 ? -20.980 -7.467 -9.371 1.00 61.28 166 SER A CA 1
ATOM 1317 C C . SER A 1 166 ? -22.246 -7.243 -8.543 1.00 61.28 166 SER A C 1
ATOM 1319 O O . SER A 1 166 ? -22.466 -6.148 -8.032 1.00 61.28 166 SER A O 1
ATOM 1321 N N . THR A 1 167 ? -23.070 -8.279 -8.378 1.00 58.66 167 THR A N 1
ATOM 1322 C CA . THR A 1 167 ? -24.204 -8.270 -7.435 1.00 58.66 167 THR A CA 1
ATOM 1323 C C . THR A 1 167 ? -23.772 -8.558 -5.994 1.00 58.66 167 THR A C 1
ATOM 1325 O O . THR A 1 167 ? -24.572 -8.410 -5.073 1.00 58.66 167 THR A O 1
ATOM 1328 N N . GLN A 1 168 ? -22.513 -8.957 -5.772 1.00 60.88 168 GLN A N 1
ATOM 1329 C CA . GLN A 1 168 ? -21.965 -9.209 -4.439 1.00 60.88 168 GLN A CA 1
ATOM 1330 C C . GLN A 1 168 ? -21.497 -7.894 -3.810 1.00 60.88 168 GLN A C 1
ATOM 1332 O O . GLN A 1 168 ? -20.316 -7.565 -3.841 1.00 60.88 168 GLN A O 1
ATOM 1337 N N . LEU A 1 169 ? -22.441 -7.145 -3.239 1.00 58.59 169 LEU A N 1
ATOM 1338 C CA . LEU A 1 169 ? -22.174 -5.857 -2.588 1.00 58.59 169 LEU A CA 1
ATOM 1339 C C . LEU A 1 169 ? -21.256 -5.972 -1.352 1.00 58.59 169 LEU A C 1
ATOM 1341 O O . LEU A 1 169 ? -20.641 -4.992 -0.946 1.00 58.59 169 LEU A O 1
ATOM 1345 N N . GLU A 1 170 ? -21.186 -7.158 -0.738 1.00 60.00 170 GLU A N 1
ATOM 1346 C CA . GLU A 1 170 ? -20.618 -7.359 0.605 1.00 60.00 170 GLU A CA 1
ATOM 1347 C C . GLU A 1 170 ? -19.307 -8.160 0.633 1.00 60.00 170 GLU A C 1
ATOM 1349 O O . GLU A 1 170 ? -18.797 -8.451 1.716 1.00 60.00 170 GLU A O 1
ATOM 1354 N N . LYS A 1 171 ? -18.753 -8.552 -0.524 1.00 64.88 171 LYS A N 1
ATOM 1355 C CA . LYS A 1 171 ? -17.523 -9.356 -0.576 1.00 64.88 171 LYS A CA 1
ATOM 1356 C C . LYS A 1 171 ? -16.448 -8.712 -1.460 1.00 64.88 171 LYS A C 1
ATOM 1358 O O . LYS A 1 171 ? -16.755 -8.422 -2.616 1.00 64.88 171 LYS A O 1
ATOM 1363 N N . PRO A 1 172 ? -15.225 -8.518 -0.929 1.00 58.53 172 PRO A N 1
ATOM 1364 C CA . PRO A 1 172 ? -14.049 -8.149 -1.714 1.00 58.53 172 PRO A CA 1
ATOM 1365 C C . PRO A 1 172 ? -13.479 -9.325 -2.519 1.00 58.53 172 PRO A C 1
ATOM 1367 O O . PRO A 1 172 ? -13.840 -10.497 -2.244 1.00 58.53 172 PRO A O 1
#

Organism: Photinus pyralis (NCBI:txid7054)

Foldseek 3Di:
DKQPADFWDFDPQVVQLLVCCVVPDDPVVLVVCVCVVRDPPPDDDNDDDDVVPVDDDDDDDDDPVSRFVLSVPDDDDDPPIDDDDDDDDDPACQVVDDDPDRPDDDDDPDDDDDDDDDDDDPVVVVVVVVCVVVVPDDDGDGDYDDDDDDPDDDPDPDDDDPDDDDPCPRGD

InterPro domains:
  IPR049512 Double jelly roll-like domain [PF21738] (1-172)

Sequence (172 aa):
ELGGQKVDVCRNPGITSSLKGYISYTSTESKGMQHLGWSPTNESVQVDYNKSNKEKHFTVCIPLKHIFGSMEDYRQVIVNMRQEMVLIRARSDSDCYIGTANDAVISLTKIQWKVPHVTVSDSAKIGLYERINKGATITIPFRQWELYELPALKQAQSDIWPIKTSTQLEKP